Protein AF-A0A7Y5FSI6-F1 (afdb_monomer)

Solvent-accessible surface area (backbone atoms only — not comparable to full-atom values): 3555 Å² total; per-residue (Å²): 133,83,86,50,72,26,44,60,67,51,43,16,61,73,74,71,49,53,59,66,54,51,53,49,27,57,73,69,64,72,52,83,72,69,58,48,83,96,45,85,72,61,29,31,49,45,68,54,48,51,28,45,74,70,74,69,62,129

Sequence (58 aa):
MTKKILNLTDLAQYVGVSKRTIYNMLKDKRFPVRPIPKSNPRKWSAADVDSWMAGKYE

Secondary structure (DSSP, 8-state):
----EE-HHHHHHHHTS-HHHHHHHHHTT---PPPPTT-SS--EEHHHHHHHHTT---

pLDDT: mean 91.6, std 9.01, range [48.16, 97.19]

Foldseek 3Di:
DDFDKADLVRLCVLVVHDSVVVVVCVVVVVDVFAFDPPDVVTIGGVVLVVCVVVVNHD

Nearest PDB structures (foldseek):
  6ama-assembly1_B  TM=6.751E-01  e=6.701E-02  Streptomyces venezuelae
  5d90-assembly2_C  TM=6.847E-01  e=7.010E-01  Haemophilus influenzae Rd KW20
  1mkm-assembly1_B  TM=4.852E-01  e=1.061E+00  Thermotoga maritima
  1c0w-assembly1_C  TM=5.724E-01  e=2.430E+00  Corynebacterium diphtheriae

Radius of gyration: 10.7 Å; Cα contacts (8 Å, |Δi|>4): 57; chains: 1; bounding box: 25×22×28 Å

Structure (mmCIF, N/CA/C/O backbone):
data_AF-A0A7Y5FSI6-F1
#
_entry.id   AF-A0A7Y5FSI6-F1
#
loop_
_atom_site.group_PDB
_atom_site.id
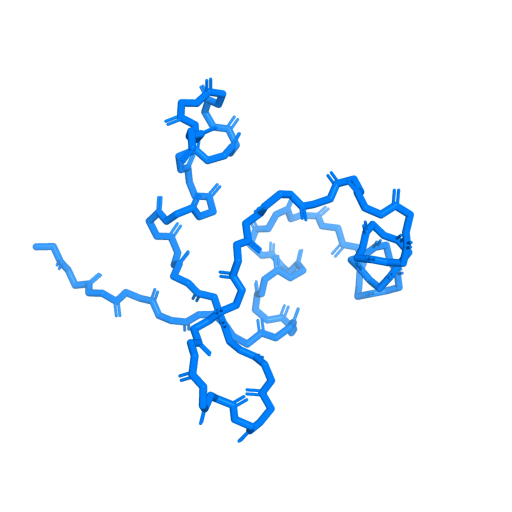_atom_site.type_symbol
_atom_site.label_atom_id
_atom_site.label_alt_id
_atom_site.label_comp_id
_atom_site.label_asym_id
_atom_site.label_entity_id
_atom_site.label_seq_id
_atom_site.pdbx_PDB_ins_code
_atom_site.Cartn_x
_atom_site.Cartn_y
_atom_site.Cartn_z
_atom_site.occupancy
_atom_site.B_iso_or_equiv
_atom_site.auth_seq_id
_atom_site.auth_comp_id
_atom_site.auth_asym_id
_atom_site.auth_atom_id
_atom_site.pdbx_PDB_model_num
ATOM 1 N N . MET A 1 1 ? 2.240 8.845 -20.497 1.00 48.16 1 MET A N 1
ATOM 2 C CA . MET A 1 1 ? 1.578 8.774 -19.175 1.00 48.16 1 MET A CA 1
ATOM 3 C C . MET A 1 1 ? 2.651 8.820 -18.100 1.00 48.16 1 MET A C 1
ATOM 5 O O . MET A 1 1 ? 3.606 8.057 -18.173 1.00 48.16 1 MET A O 1
ATOM 9 N N . THR A 1 2 ? 2.564 9.766 -17.171 1.00 53.22 2 THR A N 1
ATOM 10 C CA . THR A 1 2 ? 3.546 9.971 -16.097 1.00 53.22 2 THR A CA 1
ATOM 11 C C . THR A 1 2 ? 3.532 8.764 -15.157 1.00 53.22 2 THR A C 1
ATOM 13 O O . THR A 1 2 ? 2.479 8.412 -14.630 1.00 53.22 2 THR A O 1
ATOM 16 N N . LYS A 1 3 ? 4.682 8.109 -14.941 1.00 74.31 3 LYS A N 1
ATOM 17 C CA . LYS A 1 3 ? 4.805 6.997 -13.983 1.00 74.31 3 LYS A CA 1
ATOM 18 C C . LYS A 1 3 ? 4.685 7.545 -12.559 1.00 74.31 3 LYS A C 1
ATOM 20 O O . LYS A 1 3 ? 5.686 7.906 -11.945 1.00 74.31 3 LYS A O 1
ATOM 25 N N . LYS A 1 4 ? 3.457 7.659 -12.050 1.00 91.75 4 LYS A N 1
ATOM 26 C CA . LYS A 1 4 ? 3.203 8.062 -10.664 1.00 91.75 4 LYS A CA 1
ATOM 27 C C . LYS A 1 4 ? 3.601 6.912 -9.740 1.00 91.75 4 LYS A C 1
ATOM 29 O O . LYS A 1 4 ? 3.156 5.781 -9.919 1.00 91.75 4 LYS A O 1
ATOM 34 N N . ILE A 1 5 ? 4.462 7.210 -8.774 1.00 95.06 5 ILE A N 1
ATOM 35 C CA . ILE A 1 5 ? 4.960 6.249 -7.790 1.00 95.06 5 ILE A CA 1
ATOM 36 C C . ILE A 1 5 ? 4.320 6.580 -6.445 1.00 95.06 5 ILE A C 1
ATOM 38 O O . ILE A 1 5 ? 4.380 7.723 -6.002 1.00 95.06 5 ILE A O 1
ATOM 42 N N . LEU A 1 6 ? 3.729 5.577 -5.805 1.00 95.44 6 LEU A N 1
ATOM 43 C CA . LEU A 1 6 ? 3.036 5.691 -4.528 1.00 95.44 6 LEU A CA 1
ATOM 44 C C . LEU A 1 6 ? 3.915 5.114 -3.419 1.00 95.44 6 LEU A C 1
ATOM 46 O O . LEU A 1 6 ? 4.378 3.974 -3.511 1.00 95.44 6 LEU A O 1
ATOM 50 N N . ASN A 1 7 ? 4.146 5.883 -2.355 1.00 95.44 7 ASN A N 1
ATOM 51 C CA . ASN A 1 7 ? 4.613 5.308 -1.092 1.00 95.44 7 ASN A CA 1
ATOM 52 C C . ASN A 1 7 ? 3.433 4.632 -0.356 1.00 95.44 7 ASN A C 1
ATOM 54 O O . ASN A 1 7 ? 2.303 4.670 -0.828 1.00 95.44 7 ASN A O 1
ATOM 58 N N . LEU A 1 8 ? 3.660 4.012 0.806 1.00 94.38 8 LEU A N 1
ATOM 59 C CA . LEU A 1 8 ? 2.586 3.328 1.545 1.00 94.38 8 LEU A CA 1
ATOM 60 C C . LEU A 1 8 ? 1.429 4.262 1.958 1.00 94.38 8 LEU A C 1
ATOM 62 O O . LEU A 1 8 ? 0.270 3.855 1.927 1.00 94.38 8 LEU A O 1
ATOM 66 N N . THR A 1 9 ? 1.737 5.492 2.379 1.00 95.31 9 THR A N 1
ATOM 67 C CA . THR A 1 9 ? 0.716 6.484 2.752 1.00 95.31 9 THR A CA 1
ATOM 68 C C . THR A 1 9 ? -0.094 6.886 1.528 1.00 95.31 9 THR A C 1
ATOM 70 O O . THR A 1 9 ? -1.321 6.858 1.595 1.00 95.31 9 THR A O 1
ATOM 73 N N . ASP A 1 10 ? 0.578 7.178 0.413 1.00 96.31 10 ASP A N 1
ATOM 74 C CA . ASP A 1 10 ? -0.097 7.536 -0.833 1.00 96.31 10 ASP A CA 1
ATOM 75 C C . ASP A 1 10 ? -0.934 6.363 -1.340 1.00 96.31 10 ASP A C 1
ATOM 77 O O . ASP A 1 10 ? -2.067 6.565 -1.738 1.00 96.31 10 ASP A O 1
ATOM 81 N N . LEU A 1 11 ? -0.417 5.132 -1.274 1.00 95.81 11 LEU A N 1
ATOM 82 C CA . LEU A 1 11 ? -1.128 3.916 -1.668 1.00 95.81 11 LEU A CA 1
ATOM 83 C C . LEU A 1 11 ? -2.414 3.735 -0.858 1.00 95.81 11 LEU A C 1
ATOM 85 O O . LEU A 1 11 ? -3.464 3.457 -1.426 1.00 95.81 11 LEU A O 1
ATOM 89 N N . ALA A 1 12 ? -2.336 3.908 0.462 1.00 96.38 12 ALA A N 1
ATOM 90 C CA . ALA A 1 12 ? -3.496 3.799 1.337 1.00 96.38 12 ALA A CA 1
ATOM 91 C C . ALA A 1 12 ? -4.570 4.835 0.968 1.00 96.38 12 ALA A C 1
ATOM 93 O O . ALA A 1 12 ? -5.734 4.480 0.798 1.00 96.38 12 ALA A O 1
ATOM 94 N N . GLN A 1 13 ? -4.166 6.093 0.766 1.00 96.69 13 GLN A N 1
ATOM 95 C CA . GLN A 1 13 ? -5.070 7.155 0.317 1.00 96.69 13 GLN A CA 1
ATOM 96 C C . GLN A 1 13 ? -5.642 6.873 -1.076 1.00 96.69 13 GLN A C 1
ATOM 98 O O . GLN A 1 13 ? -6.832 7.060 -1.296 1.00 96.69 13 GLN A O 1
ATOM 103 N N . TYR A 1 14 ? -4.806 6.392 -1.994 1.00 95.56 14 TYR A N 1
ATOM 104 C CA . TYR A 1 14 ? -5.158 6.139 -3.387 1.00 95.56 14 TYR A CA 1
ATOM 105 C C . TYR A 1 14 ? -6.194 5.021 -3.534 1.00 95.56 14 TYR A C 1
ATOM 107 O O . TYR A 1 14 ? -7.117 5.140 -4.328 1.00 95.56 14 TYR A O 1
ATOM 115 N N . VAL A 1 15 ? -6.074 3.965 -2.726 1.00 93.81 15 VAL A N 1
ATOM 116 C CA . VAL A 1 15 ? -7.026 2.840 -2.685 1.00 93.81 15 VAL A CA 1
ATOM 117 C C . VAL A 1 15 ? -8.243 3.151 -1.793 1.00 93.81 15 VAL A C 1
ATOM 119 O O . VAL A 1 15 ? -9.237 2.432 -1.827 1.00 93.81 15 VAL A O 1
ATOM 122 N N . GLY A 1 16 ? -8.195 4.219 -0.989 1.00 95.75 16 GLY A N 1
ATOM 123 C CA . GLY A 1 16 ? -9.291 4.620 -0.101 1.00 95.75 16 GLY A CA 1
ATOM 124 C C . GLY A 1 16 ? -9.389 3.801 1.191 1.00 95.75 16 GLY A C 1
ATOM 125 O O . GLY A 1 16 ? -10.478 3.615 1.729 1.00 95.75 16 GLY A O 1
ATOM 126 N N . VAL A 1 17 ? -8.265 3.295 1.708 1.00 95.50 17 VAL A N 1
ATOM 127 C CA . VAL A 1 17 ? -8.217 2.478 2.933 1.00 95.50 17 VAL A CA 1
ATOM 128 C C . VAL A 1 17 ? -7.191 3.004 3.937 1.00 95.50 17 VAL A C 1
ATOM 130 O O . VAL A 1 17 ? -6.330 3.825 3.631 1.00 95.50 17 VAL A O 1
ATOM 133 N N . SER A 1 18 ? -7.242 2.512 5.176 1.00 97.19 18 SER A N 1
ATOM 134 C CA . SER A 1 18 ? -6.244 2.880 6.184 1.00 97.19 18 SER A CA 1
ATOM 135 C C . SER A 1 18 ? -4.870 2.257 5.889 1.00 97.19 18 SER A C 1
ATOM 137 O O . SER A 1 18 ? -4.767 1.156 5.341 1.00 97.19 18 SER A O 1
ATOM 139 N N . LYS A 1 19 ? -3.788 2.896 6.359 1.00 95.81 19 LYS A N 1
ATOM 140 C CA . LYS A 1 19 ? -2.432 2.308 6.309 1.00 95.81 19 LYS A CA 1
ATOM 141 C C . LYS A 1 19 ? -2.366 0.933 6.981 1.00 95.81 19 LYS A C 1
ATOM 143 O O . LYS A 1 19 ? -1.685 0.038 6.487 1.00 95.81 19 LYS A O 1
ATOM 148 N N . ARG A 1 20 ? -3.094 0.751 8.090 1.00 96.44 20 ARG A N 1
ATOM 149 C CA . ARG A 1 20 ? -3.195 -0.535 8.799 1.00 96.44 20 ARG A CA 1
ATOM 150 C C . ARG A 1 20 ? -3.827 -1.609 7.914 1.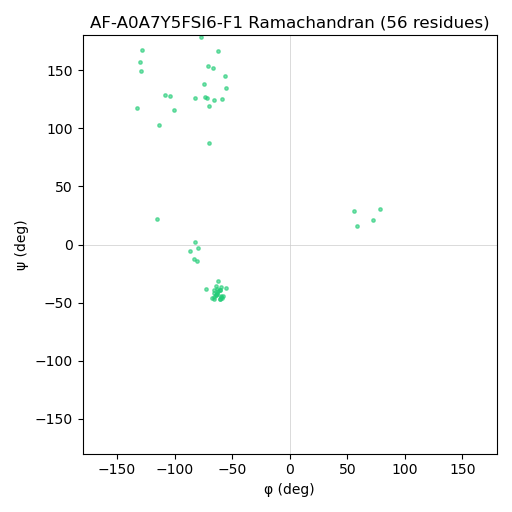00 96.44 20 ARG A C 1
ATOM 152 O O . ARG A 1 20 ? -3.346 -2.736 7.905 1.00 96.44 20 ARG A O 1
ATOM 159 N N . THR A 1 21 ? -4.853 -1.251 7.144 1.00 96.62 21 THR A N 1
ATOM 160 C CA . THR A 1 21 ? -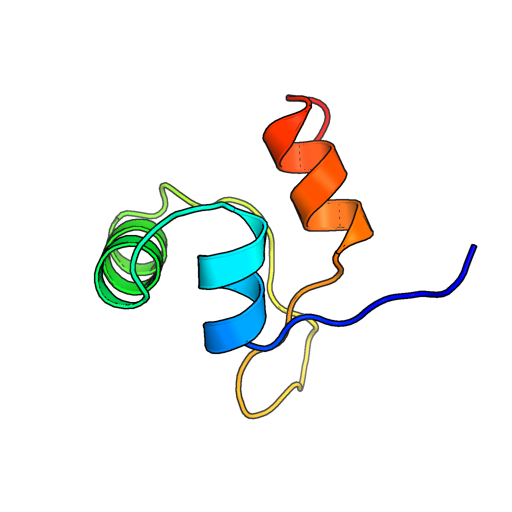5.495 -2.156 6.185 1.00 96.62 21 THR A CA 1
ATOM 161 C C . THR A 1 21 ? -4.495 -2.622 5.133 1.00 96.62 21 THR A C 1
ATOM 163 O O . THR A 1 21 ? -4.375 -3.823 4.929 1.00 96.62 21 THR A O 1
ATOM 166 N N . ILE A 1 22 ? -3.706 -1.715 4.544 1.00 95.81 22 ILE A N 1
ATOM 167 C CA . ILE A 1 22 ? -2.666 -2.098 3.573 1.00 95.81 22 ILE A CA 1
ATOM 168 C C . ILE A 1 22 ? -1.632 -3.041 4.201 1.00 95.81 22 ILE A C 1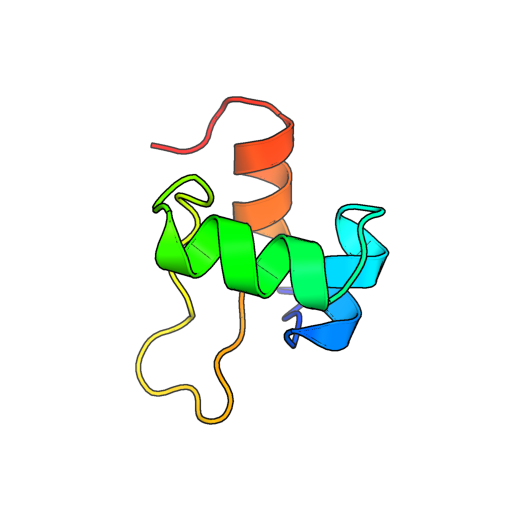
ATOM 170 O O . ILE A 1 22 ? -1.297 -4.059 3.601 1.00 95.81 22 ILE A O 1
ATOM 174 N N . TYR A 1 23 ? -1.157 -2.762 5.420 1.00 94.50 23 TYR A N 1
ATOM 175 C CA . TYR A 1 23 ? -0.244 -3.675 6.120 1.00 94.50 23 TYR A CA 1
ATOM 176 C C . TYR A 1 23 ? -0.845 -5.072 6.308 1.00 94.50 23 TYR A C 1
ATOM 178 O O . TYR A 1 23 ? -0.164 -6.063 6.045 1.00 94.50 23 TYR A O 1
ATOM 186 N N . ASN A 1 24 ? -2.114 -5.155 6.714 1.00 96.25 24 ASN A N 1
ATOM 187 C CA . ASN A 1 24 ? -2.817 -6.429 6.849 1.00 96.25 24 ASN A CA 1
ATOM 188 C C . ASN A 1 24 ? -2.962 -7.129 5.493 1.00 96.25 24 ASN A C 1
ATOM 190 O O . ASN A 1 24 ? -2.662 -8.308 5.394 1.00 96.25 24 ASN A O 1
ATOM 194 N N . MET A 1 25 ? -3.318 -6.413 4.424 1.00 94.25 25 MET A N 1
ATOM 195 C CA . MET A 1 25 ? -3.422 -6.999 3.083 1.00 94.25 25 MET A CA 1
ATOM 196 C C . MET A 1 25 ? -2.076 -7.525 2.571 1.00 94.25 25 MET A C 1
ATOM 198 O O . MET A 1 25 ? -2.035 -8.583 1.948 1.00 94.25 25 MET A O 1
ATOM 202 N N . LEU A 1 26 ? -0.972 -6.825 2.854 1.00 93.25 26 LEU A N 1
ATOM 203 C CA . LEU A 1 26 ? 0.380 -7.287 2.528 1.00 93.25 26 LEU A CA 1
ATOM 204 C C . LEU A 1 26 ? 0.759 -8.539 3.330 1.00 93.25 26 LEU A C 1
ATOM 206 O O . LEU A 1 26 ? 1.350 -9.462 2.774 1.00 93.25 26 LEU A O 1
ATOM 210 N N . LYS A 1 27 ? 0.418 -8.578 4.624 1.00 94.50 27 LYS A N 1
ATOM 211 C CA . LYS A 1 27 ? 0.657 -9.735 5.500 1.00 94.50 27 LYS A CA 1
ATOM 212 C C . LYS A 1 27 ? -0.165 -10.951 5.065 1.00 94.50 27 LYS A C 1
ATOM 214 O O . LYS A 1 27 ? 0.376 -12.047 4.959 1.00 94.50 27 LYS A O 1
ATOM 219 N N . ASP A 1 28 ? -1.437 -10.732 4.759 1.00 94.31 28 ASP A N 1
ATOM 220 C CA . ASP A 1 28 ? -2.409 -11.761 4.387 1.00 94.31 28 ASP A CA 1
ATOM 221 C C . ASP A 1 28 ? -2.321 -12.145 2.900 1.00 94.31 28 ASP A C 1
ATOM 223 O O . ASP A 1 28 ? -3.120 -12.948 2.424 1.00 94.31 28 ASP A O 1
ATOM 227 N N . LYS A 1 29 ? -1.375 -11.560 2.148 1.00 91.44 29 LYS A N 1
ATOM 228 C CA . LYS A 1 29 ? -1.195 -11.750 0.696 1.00 91.44 29 LYS A CA 1
ATOM 229 C C . LYS A 1 29 ? -2.452 -11.429 -0.135 1.00 91.44 29 LYS A C 1
ATOM 231 O O . LYS A 1 29 ? -2.635 -11.965 -1.221 1.00 91.44 29 LYS A O 1
ATOM 236 N N . ARG A 1 30 ? -3.299 -10.517 0.354 1.00 91.19 30 ARG A N 1
ATOM 237 C CA . ARG A 1 30 ? -4.518 -10.018 -0.318 1.00 91.19 30 ARG A CA 1
ATOM 238 C C . ARG A 1 30 ? -4.258 -8.839 -1.259 1.00 91.19 30 ARG A C 1
ATOM 240 O O . ARG A 1 30 ? -5.174 -8.381 -1.931 1.00 91.19 30 ARG A O 1
ATOM 247 N N . PHE A 1 31 ? -3.030 -8.325 -1.285 1.00 93.56 31 PHE A N 1
ATOM 248 C CA . PHE A 1 31 ? -2.601 -7.263 -2.189 1.00 93.56 31 PHE A CA 1
ATOM 249 C C . PHE A 1 31 ? -1.555 -7.816 -3.173 1.00 93.56 31 PHE A C 1
ATOM 251 O O . PHE A 1 31 ? -0.406 -8.021 -2.770 1.00 93.56 31 PHE A O 1
ATOM 258 N N . PRO A 1 32 ? -1.936 -8.098 -4.433 1.00 93.12 32 PRO A N 1
ATOM 259 C CA . PRO A 1 32 ? -1.071 -8.782 -5.397 1.00 93.12 32 PRO A CA 1
ATOM 260 C C . PRO A 1 32 ? -0.047 -7.850 -6.062 1.00 93.12 32 PRO A C 1
ATOM 262 O O . PRO A 1 32 ? 0.914 -8.327 -6.671 1.00 93.12 32 PRO A O 1
ATOM 265 N N . VAL A 1 33 ? -0.218 -6.527 -5.943 1.00 94.56 33 VAL A N 1
ATOM 266 C CA . VAL A 1 33 ? 0.650 -5.559 -6.620 1.00 94.56 33 VAL A CA 1
ATOM 267 C C . VAL A 1 33 ? 2.040 -5.558 -6.000 1.00 94.56 33 VAL A C 1
ATOM 269 O O . VAL A 1 33 ? 2.236 -5.256 -4.815 1.00 94.56 33 VAL A O 1
ATOM 272 N N . ARG A 1 34 ? 3.035 -5.895 -6.822 1.00 92.69 34 ARG A N 1
ATOM 273 C CA . ARG A 1 34 ? 4.412 -6.020 -6.354 1.00 92.69 34 ARG A CA 1
ATOM 274 C C . ARG A 1 34 ? 4.999 -4.629 -6.108 1.00 92.69 34 ARG A C 1
ATOM 276 O O . ARG A 1 34 ? 4.787 -3.718 -6.907 1.00 92.69 34 ARG A O 1
ATOM 283 N N . PRO A 1 35 ? 5.750 -4.440 -5.014 1.00 94.31 35 PRO A N 1
ATOM 284 C CA . PRO A 1 35 ? 6.500 -3.212 -4.833 1.00 94.31 35 PRO A CA 1
ATOM 285 C C . PRO A 1 35 ? 7.612 -3.117 -5.882 1.00 94.31 35 PRO A C 1
ATOM 287 O O . PRO A 1 35 ? 8.162 -4.126 -6.327 1.00 94.31 35 PRO A O 1
ATOM 290 N N . ILE A 1 36 ? 7.987 -1.889 -6.225 1.00 93.69 36 ILE A N 1
ATOM 291 C CA . ILE A 1 36 ? 9.098 -1.597 -7.125 1.00 93.69 36 ILE A CA 1
ATOM 292 C C . ILE A 1 36 ? 10.380 -2.200 -6.521 1.00 93.69 36 ILE A C 1
ATOM 294 O O . ILE A 1 36 ? 10.711 -1.892 -5.366 1.00 93.69 36 ILE A O 1
ATOM 298 N N . PRO A 1 37 ? 11.118 -3.046 -7.262 1.00 92.50 37 PRO A N 1
ATOM 299 C CA . PRO A 1 37 ? 12.341 -3.669 -6.769 1.00 92.50 37 PRO A CA 1
ATOM 300 C C . PRO A 1 37 ? 13.362 -2.640 -6.287 1.00 92.50 37 PRO A C 1
ATOM 302 O O . PRO A 1 37 ? 13.484 -1.558 -6.859 1.00 92.50 37 PRO A O 1
ATOM 305 N N . LYS A 1 38 ? 14.121 -2.989 -5.241 1.00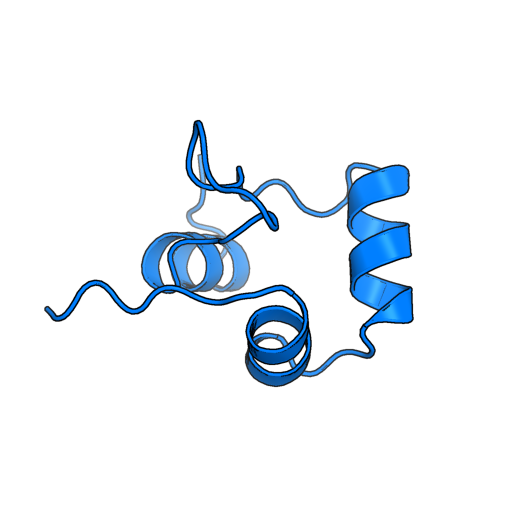 92.25 38 LYS A N 1
ATOM 306 C CA . LYS A 1 38 ? 15.171 -2.136 -4.650 1.00 92.25 38 LYS A CA 1
ATOM 307 C C . LYS A 1 38 ? 14.672 -0.764 -4.153 1.00 92.25 38 LYS A C 1
ATOM 309 O O . LYS A 1 38 ? 15.484 0.116 -3.887 1.00 92.25 38 LYS A O 1
ATOM 314 N N . SER A 1 39 ? 13.358 -0.576 -3.984 1.00 89.69 39 SER A N 1
ATOM 315 C CA . SER A 1 39 ? 12.811 0.611 -3.320 1.00 89.69 39 SER A CA 1
ATOM 316 C C . SER A 1 39 ? 12.850 0.447 -1.797 1.00 89.69 39 SER A C 1
ATOM 318 O O . SER A 1 39 ? 12.350 -0.537 -1.251 1.00 89.69 39 SER A O 1
ATOM 320 N N . ASN A 1 40 ? 13.456 1.416 -1.108 1.00 86.69 40 ASN A N 1
ATOM 321 C CA . ASN A 1 40 ? 13.409 1.524 0.347 1.00 86.69 40 ASN A CA 1
ATOM 322 C C . ASN A 1 40 ? 13.079 2.976 0.742 1.00 86.69 40 ASN A C 1
ATOM 324 O O . ASN A 1 40 ? 13.854 3.870 0.399 1.00 86.69 40 ASN A O 1
ATOM 328 N N . PRO A 1 41 ? 11.943 3.249 1.411 1.00 89.50 41 PRO A N 1
ATOM 329 C CA . PRO A 1 41 ? 10.851 2.322 1.744 1.00 89.50 41 PRO A CA 1
ATOM 330 C C . PRO A 1 41 ? 10.159 1.743 0.496 1.00 89.50 41 PRO A C 1
ATOM 332 O O . PRO A 1 41 ? 10.358 2.243 -0.612 1.00 89.50 41 PRO A O 1
ATOM 335 N N . ARG A 1 42 ? 9.346 0.687 0.676 1.00 94.00 42 ARG A N 1
ATOM 336 C CA . ARG A 1 42 ? 8.577 0.057 -0.415 1.00 94.00 42 ARG A CA 1
ATOM 33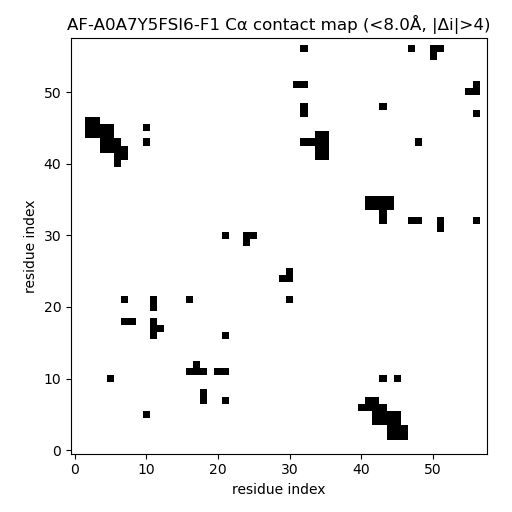7 C C . ARG A 1 42 ? 7.707 1.094 -1.131 1.00 94.00 42 ARG A C 1
ATOM 339 O O . ARG A 1 42 ? 7.026 1.890 -0.480 1.00 94.00 42 ARG A O 1
ATOM 346 N N . LYS A 1 43 ? 7.720 1.052 -2.461 1.00 95.44 43 LYS A N 1
ATOM 347 C CA . LYS A 1 43 ? 6.914 1.909 -3.340 1.00 95.44 43 LYS A CA 1
ATOM 348 C C . LYS A 1 43 ? 6.176 1.074 -4.378 1.00 95.44 43 LYS A C 1
ATOM 350 O O . LYS A 1 43 ? 6.631 -0.015 -4.708 1.00 95.44 43 LYS A O 1
ATOM 355 N N . TRP A 1 44 ? 5.088 1.603 -4.923 1.00 95.56 44 TRP A N 1
ATOM 356 C CA . TRP A 1 44 ? 4.252 0.937 -5.923 1.00 95.56 44 TRP A CA 1
ATOM 357 C C . TRP A 1 44 ? 4.014 1.839 -7.130 1.00 95.56 44 TRP A C 1
ATOM 359 O O . TRP A 1 44 ? 3.982 3.062 -7.006 1.00 95.56 44 TRP A O 1
ATOM 369 N N . SER A 1 45 ? 3.862 1.235 -8.305 1.0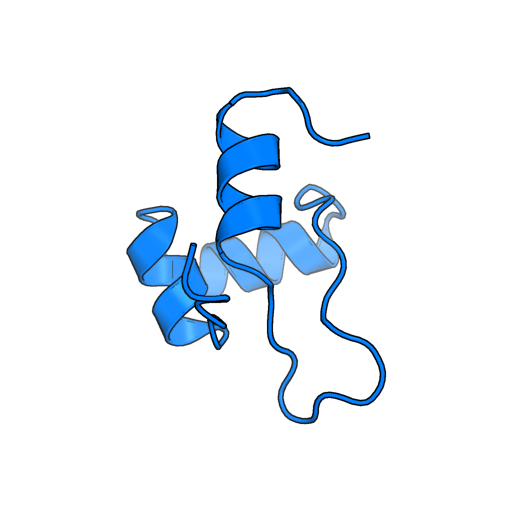0 95.38 45 SER A N 1
ATOM 370 C CA . SER A 1 45 ? 3.415 1.932 -9.512 1.00 95.38 45 SER A CA 1
ATOM 371 C C . SER A 1 45 ? 1.921 2.212 -9.389 1.00 95.38 45 SER A C 1
ATOM 373 O O . SER A 1 45 ? 1.149 1.287 -9.150 1.00 95.38 45 SER A O 1
ATOM 375 N N . ALA A 1 46 ? 1.496 3.465 -9.562 1.00 95.00 46 ALA A N 1
ATOM 376 C CA . ALA A 1 46 ? 0.070 3.790 -9.574 1.00 95.00 46 ALA A CA 1
ATOM 377 C C . ALA A 1 46 ? -0.663 3.042 -10.697 1.00 95.00 46 ALA A C 1
ATOM 379 O O . ALA A 1 46 ? -1.757 2.551 -10.471 1.00 95.00 46 ALA A O 1
ATOM 380 N N . ALA A 1 47 ? -0.023 2.862 -11.858 1.00 93.56 47 ALA A N 1
ATOM 381 C CA . ALA A 1 47 ? -0.618 2.151 -12.989 1.00 93.56 47 ALA A CA 1
ATOM 382 C C . ALA A 1 47 ? -0.883 0.666 -12.679 1.00 93.56 47 ALA A C 1
ATOM 384 O O . ALA A 1 47 ? -1.889 0.101 -13.106 1.00 93.56 47 ALA A O 1
ATOM 3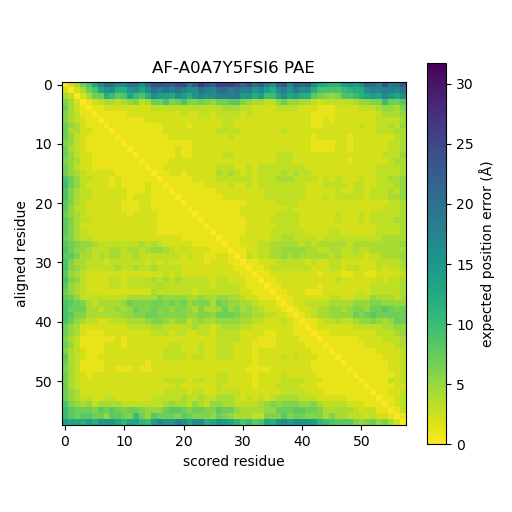85 N N . ASP A 1 48 ? -0.001 0.040 -11.901 1.00 94.69 48 ASP A N 1
ATOM 386 C CA . ASP A 1 48 ? -0.152 -1.359 -11.496 1.00 94.69 48 ASP A CA 1
ATOM 387 C C . ASP A 1 48 ? -1.280 -1.482 -10.460 1.00 94.69 48 ASP A C 1
ATOM 389 O O . ASP A 1 48 ? -2.085 -2.410 -10.508 1.00 94.69 48 ASP A O 1
ATOM 393 N N . VAL A 1 49 ? -1.377 -0.501 -9.555 1.00 94.50 49 VAL A N 1
ATOM 394 C CA . VAL A 1 49 ? -2.471 -0.391 -8.579 1.00 94.50 49 VAL A CA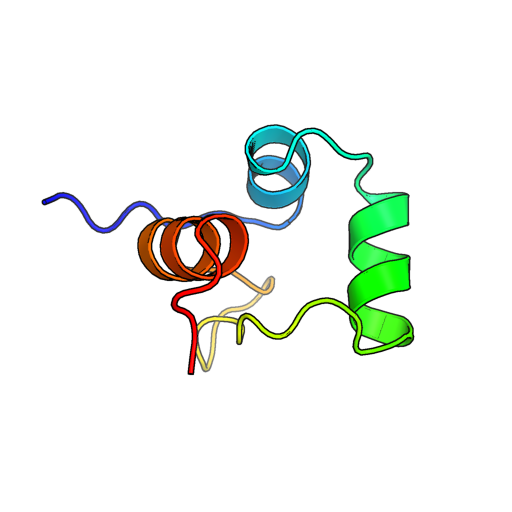 1
ATOM 395 C C . VAL A 1 49 ? -3.810 -0.160 -9.279 1.00 94.50 49 VAL A C 1
ATOM 397 O O . VAL A 1 49 ? -4.777 -0.836 -8.944 1.00 94.50 49 VAL A O 1
ATOM 400 N N . ASP A 1 50 ? -3.865 0.718 -10.282 1.00 94.38 50 ASP A N 1
ATOM 401 C CA . ASP A 1 50 ? -5.055 0.942 -11.112 1.00 94.38 50 ASP A CA 1
ATOM 402 C C . ASP A 1 50 ? -5.476 -0.336 -11.840 1.00 94.38 50 ASP A C 1
ATOM 404 O O . ASP A 1 50 ? -6.650 -0.702 -11.829 1.00 94.38 50 ASP A O 1
ATOM 408 N N . SER A 1 51 ? -4.514 -1.053 -12.427 1.00 93.81 51 SER A N 1
ATOM 409 C CA . SER A 1 51 ? -4.769 -2.327 -13.110 1.00 93.81 51 SER A CA 1
ATOM 410 C C . SER A 1 51 ? -5.341 -3.365 -12.148 1.00 93.81 51 SER A C 1
ATOM 412 O O . SER A 1 51 ? -6.270 -4.089 -12.501 1.00 93.81 51 SER A O 1
ATOM 414 N N . TRP A 1 52 ? -4.842 -3.405 -10.911 1.00 93.62 52 TRP A N 1
ATOM 415 C CA . TRP A 1 52 ? -5.364 -4.293 -9.876 1.00 93.62 52 TRP A CA 1
ATOM 416 C C . TRP A 1 52 ? -6.781 -3.913 -9.450 1.00 93.62 52 TRP A C 1
ATOM 418 O O . TRP A 1 52 ? -7.646 -4.785 -9.406 1.00 93.62 52 TRP A O 1
ATOM 428 N N . MET A 1 53 ? -7.050 -2.627 -9.208 1.00 90.94 53 MET A N 1
ATOM 429 C CA . MET A 1 53 ? -8.396 -2.146 -8.871 1.00 90.94 53 MET A CA 1
ATOM 430 C C . MET A 1 53 ? -9.400 -2.390 -10.006 1.00 90.94 53 MET A C 1
ATOM 432 O O . MET A 1 53 ? -10.570 -2.653 -9.745 1.00 90.94 53 MET A O 1
ATOM 436 N N . ALA A 1 54 ? -8.944 -2.360 -11.261 1.00 93.50 54 ALA A N 1
ATOM 437 C CA . ALA A 1 54 ? -9.750 -2.684 -12.434 1.00 93.50 54 ALA A CA 1
ATOM 438 C C . ALA A 1 54 ? -9.920 -4.197 -12.685 1.00 93.50 54 ALA A C 1
ATOM 440 O O . ALA A 1 54 ? -10.602 -4.570 -13.640 1.00 93.50 54 ALA A O 1
ATOM 441 N N . GLY A 1 55 ? -9.288 -5.067 -11.885 1.00 91.62 55 GLY A N 1
ATOM 442 C CA . GLY A 1 55 ? -9.326 -6.523 -12.065 1.00 91.62 55 GLY A CA 1
ATOM 443 C C . GLY A 1 55 ? -8.516 -7.041 -13.260 1.00 91.62 55 GLY A C 1
ATOM 444 O O . GLY A 1 55 ? -8.785 -8.133 -13.746 1.00 91.62 55 GLY A O 1
ATOM 445 N N . LYS A 1 56 ? -7.547 -6.262 -13.752 1.00 89.94 56 LYS A N 1
ATOM 446 C CA . LYS A 1 56 ? -6.724 -6.539 -14.948 1.00 89.94 56 LYS A CA 1
ATOM 447 C C . LYS A 1 56 ? -5.236 -6.728 -14.624 1.00 89.94 56 LYS A C 1
ATOM 449 O O . LYS A 1 56 ? -4.384 -6.464 -15.465 1.00 89.94 56 LYS A O 1
ATOM 454 N N . TYR A 1 57 ? -4.913 -7.075 -13.382 1.00 83.56 57 TYR A N 1
ATOM 455 C CA . TYR A 1 57 ? -3.535 -7.243 -12.927 1.00 83.56 57 TYR A CA 1
ATOM 456 C C . TYR A 1 57 ? -3.174 -8.729 -12.882 1.00 83.56 57 TYR A C 1
ATOM 458 O O . TYR A 1 57 ? -3.771 -9.469 -12.098 1.00 83.56 57 TYR A O 1
ATOM 466 N N . GLU A 1 58 ? -2.213 -9.128 -13.720 1.00 70.50 58 GLU A N 1
ATOM 467 C CA . GLU A 1 58 ? -1.716 -10.503 -13.906 1.00 70.50 58 GLU A CA 1
ATOM 468 C C . GLU A 1 58 ? -0.269 -10.668 -13.403 1.00 70.50 58 GLU A C 1
ATOM 470 O O . GLU A 1 58 ? 0.560 -9.748 -13.609 1.00 70.50 58 GLU A O 1
#

Mean predicted aligned error: 3.47 Å